Protein 3NTI (pdb70)

Radius of gyration: 16.67 Å; Cα contacts (8 Å, |Δi|>4): 347; chains: 2; bounding box: 32×38×41 Å

Nearest PDB structures (foldseek):
  3nti-assembly1_A  TM=1.006E+00  e=3.940E-33  Drosophila melanogaster
  3nth-assembly1_A  TM=9.978E-01  e=6.694E-29  Drosophila melanogaster
  4q5y-assembly1_A  TM=9.439E-01  e=8.329E-28  Drosophila melanogaster
  3ntk-assembly2_B  TM=9.324E-01  e=3.526E-28  Drosophila melanogaster
  4q5w-assembly1_A  TM=8.168E-01  e=1.395E-11  Drosophila melanogaster

Structure (mmCIF, N/CA/C/O backbone):
data_3NTI
#
_entry.id   3NTI
#
_cell.length_a   48.790
_cell.length_b   48.790
_cell.length_c   152.159
_cell.angle_alpha   90.00
_cell.angle_beta   90.00
_cell.angle_gamma   90.00
#
_symmetry.space_group_name_H-M   'P 43 21 2'
#
loop_
_entity.id
_entity.type
_entity.pdbx_description
1 polymer 'Maternal protein tudor'
2 polymer 'peptide from Aubergine'
3 water water
#
loop_
_atom_site.group_PDB
_atom_site.id
_atom_site.type_symbol
_atom_site.label_atom_id
_atom_site.label_alt_id
_atom_site.label_comp_id
_atom_site.label_asym_id
_atom_site.label_entity_id
_atom_site.label_seq_id
_atom_site.pdbx_PDB_ins_code
_atom_site.Cartn_x
_atom_site.Cartn_y
_atom_site.Cartn_z
_atom_site.occupancy
_atom_site.B_iso_or_equiv
_atom_site.auth_seq_id
_atom_site.auth_comp_id
_atom_site.auth_asym_id
_ato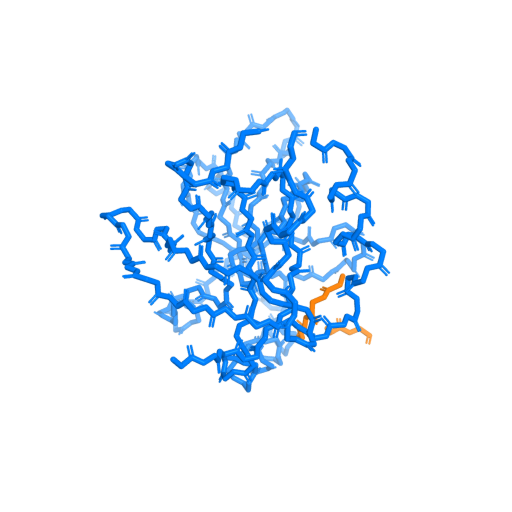m_site.auth_atom_id
_atom_site.pdbx_PDB_model_num
ATOM 1 N N . GLU A 1 4 ? 12.777 -25.822 2.673 1.00 89.99 2347 GLU A N 1
ATOM 2 C CA . GLU A 1 4 ? 13.637 -24.605 2.632 1.00 89.48 2347 GLU A CA 1
ATOM 3 C C . GLU A 1 4 ? 12.834 -23.303 2.562 1.00 88.18 2347 GLU A C 1
ATOM 4 O O . GLU A 1 4 ? 11.895 -23.175 1.765 1.00 88.45 2347 GLU A O 1
ATOM 10 N N . LEU A 1 5 ? 13.232 -22.334 3.385 1.00 85.68 2348 LEU A N 1
ATOM 11 C CA . LEU A 1 5 ? 12.572 -21.032 3.445 1.00 82.69 2348 LEU A CA 1
ATOM 12 C C . LEU A 1 5 ? 13.423 -19.913 2.853 1.00 80.68 2348 LEU A C 1
ATOM 13 O O . LEU A 1 5 ? 14.612 -19.781 3.165 1.00 79.77 2348 LEU A O 1
ATOM 18 N N . HIS A 1 6 ? 12.802 -19.108 1.997 1.00 78.52 2349 HIS A N 1
ATOM 19 C CA . HIS A 1 6 ? 13.490 -17.991 1.364 1.00 77.31 2349 HIS A CA 1
ATOM 20 C C . HIS A 1 6 ? 12.989 -16.658 1.917 1.00 74.13 2349 HIS A C 1
ATOM 21 O O . HIS A 1 6 ? 11.782 -16.426 1.985 1.00 74.08 2349 HIS A O 1
ATOM 28 N N . ASN A 1 7 ? 13.916 -15.783 2.297 1.00 69.78 2350 ASN A N 1
ATOM 29 C CA . ASN A 1 7 ? 13.549 -14.474 2.824 1.00 65.89 2350 ASN A CA 1
ATOM 30 C C . ASN A 1 7 ? 12.947 -13.594 1.743 1.00 63.33 2350 ASN A C 1
ATOM 31 O O . ASN A 1 7 ? 13.496 -13.477 0.648 1.00 62.39 2350 ASN A O 1
ATOM 36 N N . CYS A 1 8 ? 11.827 -12.961 2.050 1.00 60.59 2351 CYS A N 1
ATOM 37 C CA . CYS A 1 8 ? 11.206 -12.105 1.067 1.00 61.16 2351 CYS A CA 1
ATOM 38 C C . CYS A 1 8 ? 10.453 -10.930 1.675 1.00 60.29 2351 CYS A C 1
ATOM 39 O O . CYS A 1 8 ? 10.353 -10.789 2.890 1.00 60.75 2351 CYS A O 1
ATOM 42 N N . VAL A 1 9 ? 9.943 -10.077 0.801 1.00 58.52 2352 VAL A N 1
ATOM 43 C CA . VAL A 1 9 ? 9.200 -8.904 1.196 1.00 57.63 2352 VAL A CA 1
ATOM 44 C C . VAL A 1 9 ? 7.904 -8.965 0.404 1.00 56.85 2352 VAL A C 1
ATOM 45 O O . VAL A 1 9 ? 7.917 -8.883 -0.819 1.00 58.62 2352 VAL A O 1
ATOM 49 N N . VAL A 1 10 ? 6.783 -9.143 1.086 1.00 55.18 2353 VAL A N 1
ATOM 50 C CA . VAL A 1 10 ? 5.498 -9.188 0.389 1.00 53.59 2353 VAL A CA 1
ATOM 51 C C . VAL A 1 10 ? 5.247 -7.742 -0.034 1.00 53.60 2353 VAL A C 1
ATOM 52 O O . VAL A 1 10 ? 4.960 -6.901 0.815 1.00 55.20 2353 VAL A O 1
ATOM 56 N N . VAL A 1 11 ? 5.372 -7.422 -1.319 1.00 52.64 2354 VAL A N 1
ATOM 57 C CA . VAL A 1 11 ? 5.154 -6.032 -1.695 1.00 53.51 2354 VAL A CA 1
ATOM 58 C C . VAL A 1 11 ? 3.732 -5.752 -2.142 1.00 54.80 2354 VAL A C 1
ATOM 59 O O . VAL A 1 11 ? 3.239 -4.646 -1.969 1.00 57.93 2354 VAL A O 1
ATOM 63 N N . GLN A 1 12 ? 3.074 -6.740 -2.724 1.00 56.40 2355 GLN A N 1
ATOM 64 C CA . GLN A 1 12 ? 1.699 -6.562 -3.168 1.00 58.09 2355 GLN A CA 1
ATOM 65 C C . GLN A 1 12 ? 0.910 -7.744 -2.645 1.00 60.36 2355 GLN A C 1
ATOM 66 O O . GLN A 1 12 ? 1.455 -8.839 -2.486 1.00 60.81 2355 GLN A O 1
ATOM 72 N N . PHE A 1 13 ? -0.369 -7.539 -2.365 1.00 62.36 2356 PHE A N 1
ATOM 73 C CA . PHE A 1 13 ? -1.166 -8.634 -1.841 1.00 63.80 2356 PHE A CA 1
ATOM 74 C C . PHE A 1 13 ? -2.658 -8.416 -2.055 1.00 65.97 2356 PHE A C 1
ATOM 75 O O . PHE A 1 13 ? -3.291 -7.660 -1.318 1.00 67.51 2356 PHE A O 1
ATOM 83 N N . ASP A 1 14 ? -3.202 -9.085 -3.076 1.00 68.29 2357 ASP A N 1
ATOM 84 C CA . ASP A 1 14 ? -4.619 -8.998 -3.434 1.00 71.04 2357 ASP A CA 1
ATOM 85 C C . ASP A 1 14 ? -5.429 -10.150 -2.838 1.00 72.45 2357 ASP A C 1
ATOM 86 O O . ASP A 1 14 ? -6.658 -10.157 -2.909 1.00 74.57 2357 ASP A O 1
ATOM 91 N N . GLY A 1 15 ? -4.736 -11.128 -2.266 1.00 72.18 2358 GLY A N 1
ATOM 92 C CA . GLY A 1 15 ? -5.402 -12.265 -1.665 1.00 71.46 2358 GLY A CA 1
ATOM 93 C C . GLY A 1 15 ? -4.370 -13.346 -1.436 1.00 72.84 2358 GLY A C 1
ATOM 94 O O . GLY A 1 15 ? -3.178 -13.084 -1.611 1.00 72.92 2358 GLY A O 1
ATOM 95 N N . PRO A 1 16 ? -4.779 -14.559 -1.012 1.00 73.77 2359 PRO A N 1
ATOM 96 C CA . PRO A 1 16 ? -3.829 -15.658 -0.779 1.00 73.87 2359 PRO A CA 1
ATOM 97 C C . PRO A 1 16 ? -3.576 -16.359 -2.119 1.00 74.85 2359 PRO A C 1
ATOM 98 O O . PRO A 1 16 ? -2.665 -17.182 -2.251 1.00 75.01 2359 PRO A O 1
ATOM 102 N N . MET A 1 17 ? -4.414 -16.020 -3.101 1.00 74.66 2360 MET A N 1
ATOM 103 C CA . MET A 1 17 ? -4.337 -16.579 -4.445 1.00 74.10 2360 MET A CA 1
ATOM 104 C C . MET A 1 17 ? -3.521 -15.706 -5.395 1.00 72.24 2360 MET A C 1
ATOM 105 O O . MET A 1 17 ? -3.000 -16.191 -6.405 1.00 73.12 2360 MET A O 1
ATOM 110 N N . SER A 1 18 ? -3.408 -14.420 -5.078 1.00 68.30 2361 SER A N 1
ATOM 111 C CA . SER A 1 18 ? -2.654 -13.517 -5.928 1.00 63.11 2361 SER A CA 1
ATOM 112 C C . SER A 1 18 ? -1.843 -12.484 -5.162 1.00 60.44 2361 SER A C 1
ATOM 113 O O . SER A 1 18 ? -2.378 -11.492 -4.677 1.00 60.81 2361 SER A O 1
ATOM 116 N N . PHE A 1 19 ? -0.546 -12.723 -5.042 1.00 56.92 2362 PHE A N 1
ATOM 117 C CA . PHE A 1 19 ? 0.311 -11.766 -4.369 1.00 53.81 2362 PHE A CA 1
ATOM 118 C C . PHE A 1 19 ? 1.771 -11.881 -4.794 1.00 53.45 2362 PHE A C 1
ATOM 119 O O . PHE A 1 19 ? 2.309 -12.968 -4.976 1.00 53.45 2362 PHE A O 1
ATOM 127 N N . TYR A 1 20 ? 2.413 -10.735 -4.959 1.00 52.89 2363 TYR A N 1
ATOM 128 C CA . TYR A 1 20 ? 3.794 -10.708 -5.389 1.00 51.21 2363 TYR A CA 1
ATOM 129 C C . TYR A 1 20 ? 4.771 -10.501 -4.242 1.00 51.29 2363 TYR A C 1
ATOM 130 O O . TYR A 1 20 ? 4.443 -9.879 -3.236 1.00 52.38 2363 TYR A O 1
ATOM 139 N N . VAL A 1 21 ? 5.969 -11.047 -4.385 1.00 50.49 2364 VAL A N 1
ATOM 140 C CA . VAL A 1 21 ? 6.991 -10.869 -3.370 1.00 50.84 2364 VAL A CA 1
ATOM 141 C C . VAL A 1 21 ? 8.355 -10.676 -4.049 1.00 51.73 2364 VAL A C 1
ATOM 142 O O . VAL A 1 21 ? 8.500 -10.858 -5.261 1.00 49.94 2364 VAL A O 1
ATOM 146 N N . GLN A 1 22 ? 9.340 -10.272 -3.260 1.00 52.91 2365 GLN A N 1
ATOM 147 C CA . GLN A 1 22 ? 10.690 -10.056 -3.744 1.00 55.17 2365 GLN A CA 1
ATOM 148 C C . GLN A 1 22 ? 11.613 -10.906 -2.895 1.00 57.03 2365 GLN A C 1
ATOM 149 O O . GLN A 1 22 ? 11.640 -10.772 -1.670 1.00 57.05 2365 GLN A O 1
ATOM 155 N N . MET A 1 23 ? 12.367 -11.780 -3.548 1.00 58.44 2366 MET A N 1
ATOM 156 C CA . MET A 1 23 ? 13.294 -12.641 -2.843 1.00 60.62 2366 MET A CA 1
ATOM 157 C C . MET A 1 23 ? 14.522 -11.853 -2.412 1.00 62.48 2366 MET A C 1
ATOM 158 O O . MET A 1 23 ? 15.074 -11.062 -3.171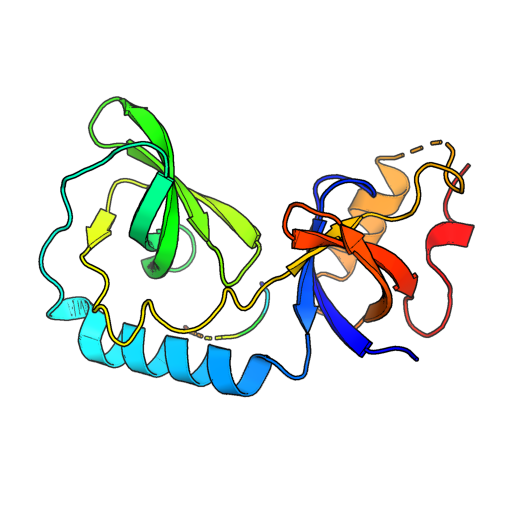 1.00 62.80 2366 MET A O 1
ATOM 163 N N . GLU A 1 24 ? 14.953 -12.074 -1.183 1.00 65.08 2367 GLU A N 1
ATOM 164 C CA . GLU A 1 24 ? 16.119 -11.382 -0.665 1.00 68.01 2367 GLU A CA 1
ATOM 165 C C . GLU A 1 24 ? 17.342 -11.574 -1.577 1.00 67.78 2367 GLU A C 1
ATOM 166 O O . GLU A 1 24 ? 18.290 -10.784 -1.528 1.00 69.64 2367 GLU A O 1
ATOM 172 N N . SER A 1 25 ? 17.324 -12.608 -2.414 1.00 66.11 2368 SER A N 1
ATOM 173 C CA . SER A 1 25 ? 18.456 -12.865 -3.298 1.00 66.71 2368 SER A CA 1
ATOM 174 C C . SER A 1 25 ? 18.444 -12.077 -4.621 1.00 66.58 2368 SER A C 1
ATOM 175 O O . SER A 1 25 ? 19.494 -11.892 -5.237 1.00 66.24 2368 SER A O 1
ATOM 178 N N . ASP A 1 26 ? 17.273 -11.618 -5.060 1.00 65.99 2369 ASP A N 1
ATOM 179 C CA . ASP A 1 26 ? 17.183 -10.840 -6.296 1.00 66.43 2369 ASP A CA 1
ATOM 180 C C . ASP A 1 26 ? 17.367 -9.361 -6.003 1.00 65.60 2369 ASP A C 1
ATOM 181 O O . ASP A 1 26 ? 17.370 -8.533 -6.913 1.00 63.37 2369 ASP A O 1
ATOM 186 N N . VAL A 1 27 ? 17.513 -9.042 -4.718 1.00 65.24 2370 VAL A N 1
ATOM 187 C CA . VAL A 1 27 ? 17.695 -7.669 -4.272 1.00 63.51 2370 VAL A CA 1
ATOM 188 C C . VAL A 1 27 ? 18.929 -7.011 -4.881 1.00 62.14 2370 VAL A C 1
ATOM 189 O O . VAL A 1 27 ? 18.855 -5.893 -5.372 1.00 61.48 2370 VAL A O 1
ATOM 193 N N . PRO A 1 28 ? 20.081 -7.695 -4.864 1.00 62.12 2371 PRO A N 1
ATOM 194 C CA . PRO A 1 28 ? 21.259 -7.055 -5.455 1.00 61.66 2371 PRO A CA 1
ATOM 195 C C . PRO A 1 28 ? 21.015 -6.603 -6.896 1.00 61.37 2371 PRO A C 1
ATOM 196 O O . PRO A 1 28 ? 21.221 -5.441 -7.210 1.00 62.18 2371 PRO A O 1
ATOM 200 N N . ALA A 1 29 ? 20.562 -7.525 -7.751 1.00 60.78 2372 ALA A N 1
ATOM 201 C CA . ALA A 1 29 ? 20.282 -7.259 -9.171 1.00 59.52 2372 ALA A CA 1
ATOM 202 C C . ALA A 1 29 ? 19.261 -6.145 -9.375 1.00 60.58 2372 ALA A C 1
ATOM 203 O O . ALA A 1 29 ? 19.409 -5.298 -10.263 1.00 59.81 2372 ALA A O 1
ATOM 205 N N . LEU A 1 30 ? 18.217 -6.168 -8.552 1.00 61.44 2373 LEU A N 1
ATOM 206 C CA . LEU A 1 30 ? 17.159 -5.174 -8.609 1.00 62.00 2373 LEU A CA 1
ATOM 207 C C . LEU A 1 30 ? 17.732 -3.808 -8.273 1.00 63.68 2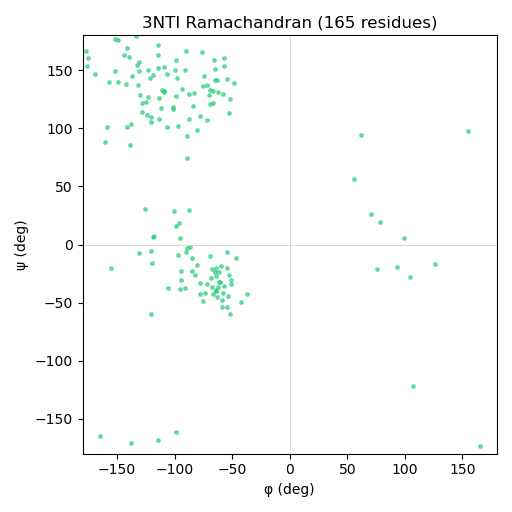373 LEU A C 1
ATOM 208 O O . LEU A 1 30 ? 17.353 -2.796 -8.874 1.00 63.36 2373 LEU A O 1
ATOM 213 N N . GLU A 1 31 ? 18.643 -3.792 -7.302 1.00 65.74 2374 GLU A N 1
ATOM 214 C CA . GLU A 1 31 ? 19.300 -2.564 -6.866 1.00 68.47 2374 GLU A CA 1
ATOM 215 C C . GLU A 1 31 ? 20.098 -1.993 -8.031 1.00 68.15 2374 GLU A C 1
ATOM 216 O O . GLU A 1 31 ? 20.175 -0.782 -8.202 1.00 67.99 2374 GLU A O 1
ATOM 222 N N . GLN A 1 32 ? 20.691 -2.869 -8.834 1.00 68.33 2375 GLN A N 1
ATOM 223 C CA . GLN A 1 32 ? 21.454 -2.409 -9.977 1.00 69.80 2375 GLN A CA 1
ATOM 224 C C . GLN A 1 32 ? 20.516 -1.905 -11.074 1.00 69.36 2375 GLN A C 1
ATOM 225 O O . GLN A 1 32 ? 20.786 -0.887 -11.717 1.00 69.03 2375 GLN A O 1
ATOM 231 N N . MET A 1 33 ? 19.425 -2.634 -11.296 1.00 68.12 2376 MET A N 1
ATOM 232 C CA . MET A 1 33 ? 18.443 -2.261 -12.302 1.00 65.31 2376 MET A CA 1
ATOM 233 C C . MET A 1 33 ? 18.029 -0.832 -12.010 1.00 64.06 2376 MET A C 1
ATOM 234 O O . MET A 1 33 ? 17.934 0.004 -12.904 1.00 61.32 2376 MET A O 1
ATOM 239 N N . THR A 1 34 ? 17.801 -0.559 -10.734 1.00 64.74 2377 THR A N 1
ATOM 240 C CA . THR A 1 34 ? 17.391 0.766 -10.302 1.00 66.05 2377 THR A CA 1
ATOM 241 C C . THR A 1 34 ? 18.459 1.826 -10.599 1.00 68.11 2377 THR A C 1
ATOM 242 O O . THR A 1 34 ? 18.129 2.902 -11.100 1.00 68.76 2377 THR A O 1
ATOM 246 N N . ASP A 1 35 ? 19.728 1.529 -10.307 1.00 69.79 2378 ASP A N 1
ATOM 247 C CA . ASP A 1 35 ? 20.808 2.480 -10.599 1.00 70.92 2378 ASP A CA 1
ATOM 248 C C . ASP A 1 35 ? 20.796 2.758 -12.096 1.00 70.47 2378 ASP A C 1
ATOM 249 O O . ASP A 1 35 ? 20.740 3.905 -12.522 1.00 71.66 2378 ASP A O 1
ATOM 254 N N . LYS A 1 36 ? 20.854 1.691 -12.886 1.00 69.21 2379 LYS A N 1
ATOM 255 C CA . LYS A 1 36 ? 20.870 1.800 -14.338 1.00 69.92 2379 LYS A CA 1
ATOM 256 C C . LYS A 1 36 ? 19.682 2.544 -14.927 1.00 70.88 2379 LYS A C 1
ATOM 257 O O . LYS A 1 36 ? 19.830 3.263 -15.912 1.00 70.72 2379 LYS A O 1
ATOM 263 N N . LEU A 1 37 ? 18.504 2.378 -14.332 1.00 72.13 2380 LEU A N 1
ATOM 264 C CA . LEU A 1 37 ? 17.313 3.055 -14.833 1.00 72.55 2380 LEU A CA 1
ATOM 265 C C . LEU A 1 37 ? 17.233 4.499 -14.359 1.00 75.00 2380 LEU A C 1
ATOM 266 O O . LEU A 1 37 ? 16.487 5.312 -14.916 1.00 75.51 2380 LEU A O 1
ATOM 271 N N . LEU A 1 38 ? 18.000 4.817 -13.325 1.00 77.53 2381 LEU A N 1
ATOM 272 C CA . LEU A 1 38 ? 18.000 6.168 -12.786 1.00 79.84 2381 LEU A CA 1
ATOM 273 C C . LEU A 1 38 ? 19.086 6.965 -13.488 1.00 81.00 2381 LEU A C 1
ATOM 274 O O . LEU A 1 38 ? 18.902 8.138 -13.802 1.00 80.67 2381 LEU A O 1
ATOM 279 N N . ASP A 1 39 ? 20.203 6.289 -13.751 1.00 8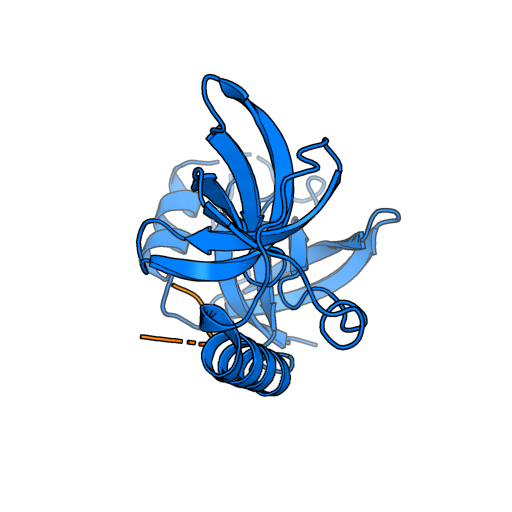3.13 2382 ASP A N 1
ATOM 280 C CA . ASP A 1 39 ? 21.366 6.859 -14.424 1.00 84.31 2382 ASP A CA 1
ATOM 281 C C . ASP A 1 39 ? 21.056 7.181 -15.894 1.00 84.29 2382 ASP A C 1
ATOM 282 O O . ASP A 1 39 ? 21.734 8.001 -16.508 1.00 85.51 2382 ASP A O 1
ATOM 287 N N . ALA A 1 40 ? 20.026 6.548 -16.451 1.00 84.23 2383 ALA A N 1
ATOM 288 C CA . ALA A 1 40 ? 19.648 6.769 -17.850 1.00 83.64 2383 ALA A CA 1
ATOM 289 C C . ALA A 1 40 ? 18.223 7.303 -18.045 1.00 84.12 2383 ALA A C 1
ATOM 290 O O . ALA A 1 40 ? 17.827 7.619 -19.166 1.00 84.14 2383 ALA A O 1
ATOM 292 N N . GLU A 1 41 ? 17.459 7.405 -16.960 1.00 84.33 2384 GLU A N 1
ATOM 293 C CA . GLU A 1 41 ? 16.072 7.864 -17.021 1.00 83.99 2384 GLU A CA 1
ATOM 294 C C . GLU A 1 41 ? 15.775 9.051 -17.940 1.00 82.92 2384 GLU A C 1
ATOM 295 O O . GLU A 1 41 ? 14.842 9.009 -18.746 1.00 81.70 2384 GLU A O 1
ATOM 301 N N . GLN A 1 42 ? 16.575 10.105 -17.804 1.00 82.28 2385 GLN A N 1
ATOM 302 C CA . GLN A 1 42 ? 16.417 11.345 -18.565 1.00 80.47 2385 GLN A CA 1
ATOM 303 C C . GLN A 1 42 ? 16.704 11.286 -20.062 1.00 78.72 2385 GLN A C 1
ATOM 304 O O . GLN A 1 42 ? 16.138 12.057 -20.837 1.00 78.39 2385 GLN A O 1
ATOM 310 N N . ASP A 1 43 ? 17.587 10.383 -20.471 1.00 77.30 2386 ASP A N 1
ATOM 311 C CA . ASP A 1 43 ? 17.950 10.267 -21.880 1.00 75.84 2386 ASP A CA 1
ATOM 312 C C . ASP A 1 43 ? 17.066 9.293 -22.656 1.00 73.47 2386 ASP A C 1
ATOM 313 O O . ASP A 1 43 ? 17.175 9.198 -23.874 1.00 72.92 2386 ASP A O 1
ATOM 318 N N . LEU A 1 44 ? 16.186 8.579 -21.963 1.00 70.99 2387 LEU A N 1
ATOM 319 C CA . LEU A 1 44 ? 15.318 7.615 -22.636 1.00 69.60 2387 LEU A CA 1
ATOM 320 C C . LEU A 1 44 ? 14.253 8.267 -23.525 1.00 69.62 2387 LEU A C 1
ATOM 321 O O . LEU A 1 44 ? 13.529 9.169 -23.094 1.00 69.28 2387 LEU A O 1
ATOM 326 N N . PRO A 1 45 ? 14.153 7.821 -24.792 1.00 69.23 2388 PRO A N 1
ATOM 327 C CA . PRO A 1 45 ? 13.172 8.363 -25.739 1.00 68.84 2388 PRO A CA 1
ATOM 32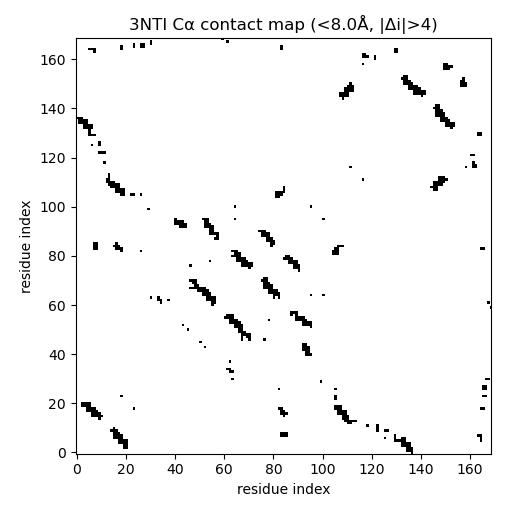8 C C . PRO A 1 45 ? 11.762 8.028 -25.286 1.00 68.79 2388 PRO A C 1
ATOM 329 O O . PRO A 1 45 ? 11.563 7.101 -24.514 1.00 70.65 2388 PRO A O 1
ATOM 333 N N . ALA A 1 46 ? 10.780 8.776 -25.762 1.00 69.15 2389 ALA A N 1
ATOM 334 C CA . ALA A 1 46 ? 9.405 8.503 -25.374 1.00 69.60 2389 ALA A CA 1
ATOM 335 C C . ALA A 1 46 ? 8.902 7.221 -26.046 1.00 70.71 2389 ALA A C 1
ATOM 336 O O . ALA A 1 46 ? 9.165 6.971 -27.222 1.00 71.67 2389 ALA A O 1
ATOM 338 N N . PHE A 1 47 ? 8.191 6.403 -25.278 1.00 71.52 2390 PHE A N 1
ATOM 339 C CA . PHE A 1 47 ? 7.617 5.159 -25.767 1.00 71.02 2390 PHE A CA 1
ATOM 340 C C . PHE A 1 47 ? 6.158 5.483 -25.998 1.00 72.70 2390 PHE A C 1
ATOM 341 O O . PHE A 1 47 ? 5.453 5.813 -25.053 1.00 72.80 2390 PHE A O 1
ATOM 349 N N . SER A 1 48 ? 5.695 5.407 -27.241 1.00 75.98 2391 SER A N 1
ATOM 350 C CA . SER A 1 48 ? 4.293 5.712 -27.511 1.00 78.96 2391 SER A CA 1
ATOM 351 C C . SER A 1 48 ? 3.455 4.579 -28.110 1.00 80.65 2391 SER A C 1
ATOM 352 O O . SER A 1 48 ? 2.298 4.795 -28.476 1.00 81.34 2391 SER A O 1
ATOM 355 N N . ASP A 1 49 ? 4.022 3.377 -28.211 1.00 82.17 2392 ASP A N 1
ATOM 356 C CA . ASP A 1 49 ? 3.267 2.235 -28.731 1.00 83.73 2392 ASP A CA 1
ATOM 357 C C . ASP A 1 49 ? 2.558 1.562 -27.556 1.00 83.53 2392 ASP A C 1
ATOM 358 O O . ASP A 1 49 ? 2.965 0.491 -27.099 1.00 83.33 2392 ASP A O 1
ATOM 363 N N . LEU A 1 50 ? 1.495 2.198 -27.075 1.00 83.65 2393 LEU A N 1
ATOM 364 C CA . LEU A 1 50 ? 0.739 1.684 -25.935 1.00 83.77 2393 LEU A CA 1
ATOM 365 C C . LEU A 1 50 ? -0.236 0.579 -26.323 1.00 82.94 2393 LEU A C 1
ATOM 366 O O . LEU A 1 50 ? -1.338 0.853 -26.789 1.00 84.11 2393 LEU A O 1
ATOM 371 N N . LYS A 1 51 ? 0.167 -0.668 -26.124 1.00 81.68 2394 LYS A N 1
ATOM 372 C CA . LYS A 1 51 ? -0.693 -1.800 -26.450 1.00 80.74 2394 LYS A CA 1
ATOM 373 C C . LYS A 1 51 ? -0.590 -2.816 -25.310 1.00 79.77 2394 LYS A C 1
ATOM 374 O O . LYS A 1 51 ? 0.473 -2.969 -24.695 1.00 79.17 2394 LYS A O 1
ATOM 380 N N . GLU A 1 52 ? -1.693 -3.496 -25.015 1.00 77.45 2395 GLU A N 1
ATOM 381 C CA . GLU A 1 52 ? -1.688 -4.483 -23.949 1.00 75.83 2395 GLU A CA 1
ATOM 382 C C . GLU A 1 52 ? -0.546 -5.481 -24.112 1.00 74.18 2395 GLU A C 1
ATOM 383 O O . GLU A 1 52 ? -0.414 -6.109 -25.163 1.00 74.86 2395 GLU A O 1
ATOM 389 N N . GLY A 1 53 ? 0.280 -5.609 -23.070 1.00 71.71 2396 GLY A N 1
ATOM 390 C CA . GLY A 1 53 ? 1.392 -6.547 -23.093 1.00 67.59 2396 GLY A CA 1
ATOM 391 C C . GLY A 1 53 ? 2.777 -5.957 -23.292 1.00 65.65 2396 GLY A C 1
ATOM 392 O O . GLY A 1 53 ? 3.774 -6.523 -22.829 1.00 63.99 2396 GLY A O 1
ATOM 393 N N . ALA A 1 54 ? 2.841 -4.817 -23.973 1.00 63.91 2397 ALA A N 1
ATOM 394 C CA . ALA A 1 54 ? 4.108 -4.152 -24.261 1.00 62.99 2397 ALA A CA 1
ATOM 395 C C . ALA A 1 54 ? 4.957 -3.869 -23.030 1.00 62.75 2397 ALA A C 1
ATOM 396 O O . ALA A 1 54 ? 4.435 -3.534 -21.970 1.00 64.30 2397 ALA A O 1
ATOM 398 N N . LEU A 1 55 ? 6.270 -4.010 -23.177 1.00 60.78 2398 LEU A N 1
ATOM 399 C CA . LEU A 1 55 ? 7.198 -3.732 -22.093 1.00 59.25 2398 LEU A CA 1
ATOM 400 C C . LEU A 1 55 ? 7.742 -2.332 -22.318 1.00 59.90 2398 LEU A C 1
ATOM 401 O O . LEU A 1 55 ? 7.964 -1.921 -23.446 1.00 61.49 2398 LEU A O 1
ATOM 406 N N . CYS A 1 56 ? 7.959 -1.596 -21.240 1.00 60.61 2399 CYS A N 1
ATOM 407 C CA . CYS A 1 56 ? 8.463 -0.237 -21.343 1.00 60.60 2399 CYS A CA 1
ATOM 408 C C . CYS A 1 56 ? 8.940 0.150 -19.960 1.00 59.60 2399 CYS A C 1
ATOM 409 O O . CYS A 1 56 ? 9.126 -0.712 -19.095 1.00 59.50 2399 CYS A O 1
ATOM 412 N N . VAL A 1 57 ? 9.146 1.445 -19.759 1.00 58.06 2400 VAL A N 1
ATOM 413 C CA . VAL A 1 57 ? 9.555 1.966 -18.463 1.00 56.32 2400 VAL A CA 1
ATOM 414 C C . VAL A 1 57 ? 8.494 3.013 -18.119 1.00 54.87 2400 VAL A C 1
ATOM 415 O O . VAL A 1 57 ? 8.397 4.033 -18.787 1.00 55.37 2400 VAL A O 1
ATOM 419 N N . ALA A 1 58 ? 7.674 2.743 -17.106 1.00 53.82 2401 ALA A N 1
ATOM 420 C CA . ALA A 1 58 ? 6.616 3.679 -16.712 1.00 52.56 2401 ALA A CA 1
ATOM 421 C C . ALA A 1 58 ? 6.905 4.368 -15.376 1.00 52.83 2401 ALA A C 1
ATOM 422 O O . ALA A 1 58 ? 7.598 3.828 -14.524 1.00 51.44 2401 ALA A O 1
ATOM 424 N N . GLN A 1 59 ? 6.355 5.565 -15.202 1.00 54.75 2402 GLN A N 1
ATOM 425 C CA . GLN A 1 59 ? 6.567 6.339 -13.990 1.00 56.18 2402 GLN A CA 1
ATOM 426 C C . GLN A 1 59 ? 5.565 5.999 -12.888 1.00 57.01 2402 GLN A C 1
ATOM 427 O O . GLN A 1 59 ? 4.351 5.970 -13.113 1.00 56.25 2402 GLN A O 1
ATOM 433 N N . PHE A 1 60 ? 6.105 5.734 -11.698 1.00 58.02 2403 PHE A N 1
ATOM 434 C CA . PHE A 1 60 ? 5.330 5.379 -10.522 1.00 59.45 2403 PHE A CA 1
ATOM 435 C C . PHE A 1 60 ? 4.931 6.657 -9.823 1.00 63.73 2403 PHE A C 1
ATOM 436 O O . PHE A 1 60 ? 5.770 7.310 -9.186 1.00 64.89 2403 PHE A O 1
ATOM 444 N N . PRO A 1 61 ? 3.635 7.016 -9.907 1.00 65.98 2404 PRO A N 1
ATOM 445 C CA . PRO A 1 61 ? 3.041 8.220 -9.309 1.00 67.20 2404 PRO A CA 1
ATOM 446 C C . PRO A 1 61 ? 3.578 8.634 -7.933 1.00 67.79 2404 PRO A C 1
ATOM 447 O O . PRO A 1 61 ? 3.817 9.817 -7.690 1.00 67.59 2404 PRO A O 1
ATOM 451 N N . GLU A 1 62 ? 3.775 7.666 -7.044 1.00 68.88 2405 GLU A N 1
ATOM 452 C CA . GLU A 1 62 ? 4.282 7.948 -5.705 1.00 70.80 2405 GLU A CA 1
ATOM 453 C C . GLU A 1 62 ? 5.726 8.431 -5.676 1.00 71.86 2405 GLU A C 1
ATOM 454 O O . GLU A 1 62 ? 6.096 9.269 -4.852 1.00 72.80 2405 GLU A O 1
ATOM 460 N N . ASP A 1 63 ? 6.541 7.877 -6.566 1.00 71.63 2406 ASP A N 1
ATOM 461 C CA . ASP A 1 63 ? 7.955 8.209 -6.642 1.00 70.26 2406 ASP A CA 1
ATOM 462 C C . ASP A 1 63 ? 8.264 9.275 -7.668 1.00 68.90 2406 ASP A C 1
ATOM 463 O O . ASP A 1 63 ? 9.118 10.124 -7.442 1.00 67.72 2406 ASP A O 1
ATOM 468 N N . GLU A 1 64 ? 7.566 9.208 -8.797 1.00 67.17 2407 GLU A N 1
ATOM 469 C CA . GLU A 1 64 ? 7.804 10.105 -9.918 1.00 65.75 2407 GLU A CA 1
ATOM 470 C C . GLU A 1 64 ? 9.049 9.481 -10.543 1.00 62.04 2407 GLU A C 1
ATOM 471 O O . GLU A 1 64 ? 9.782 10.130 -11.287 1.00 61.72 2407 GLU A O 1
ATOM 477 N N . VAL A 1 65 ? 9.279 8.212 -10.203 1.00 58.86 2408 VAL A N 1
ATOM 478 C CA . VAL A 1 65 ? 10.416 7.430 -10.698 1.00 55.74 2408 VAL A CA 1
ATOM 479 C C . VAL A 1 65 ? 9.965 6.388 -11.726 1.00 54.19 2408 VAL A C 1
ATOM 480 O O . VAL A 1 65 ? 8.877 5.834 -11.617 1.00 54.04 2408 VAL A O 1
ATOM 484 N N . PHE A 1 66 ? 10.821 6.115 -12.708 1.00 52.86 2409 PHE A N 1
ATOM 485 C CA . PHE A 1 66 ? 10.521 5.159 -13.772 1.00 49.51 2409 PHE A CA 1
ATOM 486 C C . PHE A 1 66 ? 11.029 3.759 -13.465 1.00 49.35 2409 PHE A C 1
ATOM 487 O O . PHE A 1 66 ? 12.166 3.589 -13.036 1.00 49.78 2409 PHE A O 1
ATOM 495 N N . TYR A 1 67 ? 10.175 2.763 -13.694 1.00 48.60 2410 TYR A N 1
ATOM 496 C CA . TYR A 1 67 ? 10.499 1.362 -13.439 1.00 47.34 2410 TYR A CA 1
ATOM 497 C C . TYR A 1 67 ? 10.119 0.481 -14.629 1.00 48.58 2410 TYR A C 1
ATOM 498 O O . TYR A 1 67 ? 9.213 0.833 -15.403 1.00 48.48 2410 TYR A O 1
ATOM 507 N N . ARG A 1 68 ? 10.794 -0.662 -14.779 1.00 47.09 2411 ARG A N 1
ATOM 508 C CA . ARG A 1 68 ? 10.438 -1.569 -15.864 1.00 48.06 2411 ARG A CA 1
ATOM 509 C C . ARG A 1 68 ? 8.959 -1.884 -15.626 1.00 48.07 2411 ARG A C 1
ATOM 510 O O . ARG A 1 68 ? 8.553 -2.249 -14.519 1.00 45.87 2411 ARG A O 1
ATOM 518 N N . ALA A 1 69 ? 8.149 -1.734 -16.659 1.00 49.10 2412 ALA A N 1
ATOM 519 C CA . ALA A 1 69 ? 6.735 -1.990 -16.508 1.00 51.29 2412 ALA A CA 1
ATOM 520 C C . ALA A 1 69 ? 6.162 -2.615 -17.745 1.00 53.70 2412 ALA A C 1
ATOM 521 O O . ALA A 1 69 ? 6.743 -2.548 -18.831 1.00 53.23 2412 ALA A O 1
ATOM 523 N N . GLN A 1 70 ? 4.988 -3.199 -17.563 1.00 55.65 2413 GLN A N 1
ATOM 524 C CA . GLN A 1 70 ? 4.276 -3.865 -18.628 1.00 56.18 2413 GLN A CA 1
ATOM 525 C C . GLN A 1 70 ? 2.858 -3.325 -18.661 1.00 55.13 2413 GLN A C 1
ATOM 526 O O . GLN A 1 70 ? 2.141 -3.409 -17.672 1.00 55.56 2413 GLN A O 1
ATOM 532 N N . ILE A 1 71 ? 2.457 -2.770 -19.796 1.00 55.06 2414 ILE A N 1
ATOM 533 C CA . ILE A 1 71 ? 1.118 -2.208 -19.952 1.00 54.79 2414 ILE A CA 1
ATOM 534 C C . ILE A 1 71 ? 0.008 -3.242 -19.805 1.00 57.00 2414 ILE A C 1
ATOM 535 O O . ILE A 1 71 ? 0.062 -4.310 -20.416 1.00 57.60 2414 ILE A O 1
ATOM 540 N N . ARG A 1 72 ? -0.996 -2.919 -18.992 1.00 58.47 2415 ARG A N 1
ATOM 541 C CA . ARG A 1 72 ? -2.117 -3.826 -18.768 1.00 60.19 2415 ARG A CA 1
ATOM 542 C C . ARG A 1 72 ? -3.407 -3.418 -19.465 1.00 62.23 2415 ARG A C 1
ATOM 543 O O . ARG A 1 72 ? -4.146 -4.268 -19.938 1.00 62.77 2415 ARG A O 1
ATOM 551 N N . LYS A 1 73 ? -3.696 -2.127 -19.523 1.00 65.08 2416 LYS A N 1
ATOM 552 C CA . LYS A 1 73 ? -4.902 -1.671 -20.197 1.00 69.18 2416 LYS A CA 1
ATOM 553 C C . LYS A 1 73 ? -4.668 -0.275 -20.719 1.00 71.36 2416 LYS A C 1
ATOM 554 O O . LYS A 1 73 ? -3.913 0.501 -20.137 1.00 71.45 2416 LYS A O 1
ATOM 560 N N . VAL A 1 74 ? -5.319 0.047 -21.825 1.00 74.12 2417 VAL A N 1
ATOM 561 C CA . VAL A 1 74 ? -5.200 1.379 -22.372 1.00 76.20 2417 VAL A CA 1
ATOM 562 C C . VAL A 1 74 ? -6.466 2.117 -21.969 1.00 78.23 2417 VAL A C 1
ATOM 563 O O . VAL A 1 74 ? -7.583 1.719 -22.308 1.00 77.91 2417 VAL A O 1
ATOM 567 N N . LEU A 1 75 ? -6.275 3.181 -21.202 1.00 80.21 2418 LEU A N 1
ATOM 568 C CA . LEU A 1 75 ? -7.376 3.989 -20.733 1.00 82.25 2418 LEU A CA 1
ATOM 569 C C . LEU A 1 75 ? -7.499 5.204 -21.639 1.00 85.32 2418 LEU A C 1
ATOM 570 O O . LEU A 1 75 ? -6.975 5.222 -22.753 1.00 85.19 2418 LEU A O 1
ATOM 575 N N . ASP A 1 76 ? -8.180 6.228 -21.149 1.00 89.43 2419 ASP A N 1
ATOM 576 C CA . ASP A 1 76 ? -8.385 7.433 -21.926 1.00 93.36 2419 ASP A CA 1
ATOM 577 C C . ASP A 1 76 ? -7.312 8.497 -21.715 1.00 95.40 2419 ASP A C 1
ATOM 578 O O . ASP A 1 76 ? -6.706 8.592 -20.642 1.00 96.44 2419 ASP A O 1
ATOM 583 N N . ASP A 1 77 ? -7.083 9.285 -22.764 1.00 96.18 2420 ASP A N 1
ATOM 584 C CA . ASP A 1 77 ? -6.119 10.380 -22.752 1.00 96.64 2420 ASP A CA 1
ATOM 585 C C . ASP A 1 77 ? -4.699 9.993 -22.360 1.00 96.06 2420 ASP A C 1
ATOM 586 O O . ASP A 1 77 ? -4.133 10.552 -21.419 1.00 96.68 2420 ASP A O 1
ATOM 591 N N . GLY A 1 78 ? -4.127 9.039 -23.092 1.00 94.80 2421 GLY A N 1
ATOM 592 C CA . GLY A 1 78 ? -2.766 8.607 -22.827 1.00 92.26 2421 GLY A CA 1
ATOM 593 C C . GLY A 1 78 ? -2.569 7.721 -21.613 1.00 90.66 2421 GLY A C 1
ATOM 594 O O . GLY A 1 78 ? -1.572 7.006 -21.535 1.00 91.47 2421 GLY A O 1
ATOM 595 N N . LYS A 1 79 ? -3.508 7.754 -20.670 1.00 88.22 2422 LYS A N 1
ATOM 596 C CA . LYS A 1 79 ? -3.401 6.952 -19.452 1.00 85.16 2422 LYS A CA 1
ATOM 597 C C . LYS A 1 79 ? -3.399 5.460 -19.748 1.00 81.40 2422 LYS A C 1
ATOM 598 O O . LYS A 1 79 ? -4.117 4.991 -20.619 1.00 81.05 2422 LYS A O 1
ATOM 604 N N . CYS A 1 80 ? -2.583 4.727 -19.002 1.00 78.62 2423 CYS A N 1
ATOM 605 C CA . CYS A 1 80 ? -2.460 3.280 -19.142 1.00 76.03 2423 CYS A CA 1
ATOM 606 C C . CYS A 1 80 ? -2.292 2.635 -17.786 1.00 72.86 2423 CYS A C 1
ATOM 607 O O . CYS A 1 80 ? -1.553 3.136 -16.943 1.00 72.71 2423 CYS A O 1
ATOM 610 N N . GLU A 1 81 ? -2.967 1.520 -17.572 1.00 69.68 2424 GLU A N 1
ATOM 611 C CA . GLU A 1 81 ? -2.788 0.811 -16.323 1.00 67.40 2424 GLU A CA 1
ATOM 612 C C . GLU A 1 81 ? -1.538 -0.038 -16.563 1.00 63.29 2424 GLU A C 1
ATOM 613 O O . GLU A 1 81 ? -1.507 -0.866 -17.476 1.00 62.42 2424 GLU A O 1
ATOM 619 N N . VAL A 1 82 ? -0.498 0.184 -15.768 1.00 57.65 2425 VAL A N 1
ATOM 620 C CA . VAL A 1 82 ? 0.724 -0.576 -15.934 1.00 52.22 2425 VAL A CA 1
ATOM 621 C C . VAL A 1 82 ? 1.005 -1.476 -14.739 1.00 51.26 2425 VAL A C 1
ATOM 622 O O . VAL A 1 82 ? 0.438 -1.311 -13.658 1.00 51.38 2425 VAL A O 1
ATOM 626 N N . HIS A 1 83 ? 1.880 -2.446 -14.949 1.00 48.76 2426 HIS A N 1
ATOM 627 C CA . HIS A 1 83 ? 2.243 -3.376 -13.908 1.00 46.02 2426 HIS A CA 1
ATOM 628 C C . HIS A 1 83 ? 3.740 -3.272 -13.759 1.00 47.09 2426 HIS A C 1
ATOM 629 O O . HIS A 1 83 ? 4.474 -3.392 -14.739 1.00 48.68 2426 HIS A O 1
ATOM 636 N N . PHE A 1 84 ? 4.201 -3.045 -12.537 1.00 47.22 2427 PHE A N 1
ATOM 637 C CA . PHE A 1 84 ? 5.626 -2.931 -12.290 1.00 47.10 2427 PHE A CA 1
ATOM 638 C C . PHE A 1 84 ? 6.202 -4.307 -11.995 1.00 48.26 2427 PHE A C 1
ATOM 639 O O . PHE A 1 84 ? 6.209 -4.777 -10.853 1.00 48.55 2427 PHE A O 1
ATOM 647 N N . ILE A 1 85 ? 6.701 -4.939 -13.054 1.00 48.27 2428 ILE A N 1
ATOM 648 C CA . ILE A 1 85 ? 7.220 -6.290 -12.975 1.00 48.56 2428 ILE A CA 1
ATOM 649 C C . ILE A 1 85 ? 8.233 -6.605 -11.889 1.00 49.27 2428 ILE A C 1
ATOM 650 O O . ILE A 1 85 ? 8.227 -7.720 -11.359 1.00 49.96 2428 ILE A O 1
ATOM 655 N N . ASP A 1 86 ? 9.097 -5.654 -11.540 1.00 50.31 2429 ASP A N 1
ATOM 656 C CA . ASP A 1 86 ? 10.098 -5.919 -10.496 1.00 50.45 2429 ASP A CA 1
ATOM 657 C C . ASP A 1 86 ? 9.556 -5.649 -9.111 1.00 50.31 2429 ASP A C 1
ATOM 658 O O . ASP A 1 86 ? 10.257 -5.848 -8.115 1.00 50.65 2429 ASP A O 1
ATOM 663 N N . PHE A 1 87 ? 8.310 -5.187 -9.037 1.00 49.28 2430 PHE A N 1
ATOM 664 C CA . PHE A 1 87 ? 7.706 -4.931 -7.740 1.00 47.93 2430 PHE A CA 1
ATOM 665 C C . PHE A 1 87 ? 6.453 -5.760 -7.519 1.00 49.23 2430 PHE A C 1
ATOM 666 O O . PHE A 1 87 ? 6.392 -6.559 -6.592 1.00 50.80 2430 PHE A O 1
ATOM 674 N N . GLY A 1 88 ? 5.456 -5.596 -8.374 1.00 50.86 2431 GLY A N 1
ATOM 675 C CA . GLY A 1 88 ? 4.252 -6.384 -8.209 1.00 51.44 2431 GLY A CA 1
ATOM 676 C C . GLY A 1 88 ? 3.003 -5.546 -8.133 1.00 52.60 2431 GLY A C 1
ATOM 677 O O . GLY A 1 88 ? 1.903 -6.064 -8.310 1.00 54.26 2431 GLY A O 1
ATOM 678 N N . ASN A 1 89 ? 3.154 -4.253 -7.878 1.00 52.42 2432 ASN A N 1
ATOM 679 C CA . ASN A 1 89 ? 1.982 -3.401 -7.792 1.00 53.01 2432 ASN A CA 1
ATOM 680 C C . ASN A 1 89 ? 1.660 -2.836 -9.160 1.00 51.87 2432 ASN A C 1
ATOM 681 O O . ASN A 1 89 ? 2.474 -2.926 -10.067 1.00 51.56 2432 ASN A O 1
ATOM 686 N N . ASN A 1 90 ? 0.460 -2.275 -9.283 1.00 53.24 2433 ASN A N 1
ATOM 687 C CA . ASN A 1 90 ? -0.053 -1.653 -10.511 1.00 54.36 2433 ASN A CA 1
ATOM 688 C C . ASN A 1 90 ? -0.243 -0.156 -10.310 1.00 54.49 2433 ASN A C 1
ATOM 689 O O . ASN A 1 90 ? -0.155 0.353 -9.195 1.00 54.70 2433 ASN A O 1
ATOM 694 N N . ALA A 1 91 ? -0.540 0.549 -11.392 1.00 54.40 2434 ALA A N 1
ATOM 695 C CA . ALA A 1 91 ? -0.709 1.988 -11.306 1.00 53.17 2434 ALA A CA 1
ATOM 696 C C . ALA A 1 91 ? -1.160 2.544 -12.638 1.00 51.62 2434 ALA A C 1
ATOM 697 O O . ALA A 1 91 ? -1.008 1.900 -13.669 1.00 51.23 2434 ALA A O 1
ATOM 699 N N . VAL A 1 92 ? -1.731 3.742 -12.602 1.00 51.22 2435 VAL A N 1
ATOM 700 C CA . VAL A 1 92 ? -2.190 4.411 -13.809 1.00 50.92 2435 VAL A CA 1
ATOM 701 C C . VAL A 1 92 ? -1.243 5.575 -13.964 1.00 50.95 2435 VAL A C 1
ATOM 702 O O . VAL A 1 92 ? -0.967 6.286 -13.000 1.00 51.95 2435 VAL A O 1
ATOM 706 N N . THR A 1 93 ? -0.732 5.761 -15.171 1.00 51.60 2436 THR A N 1
ATOM 707 C CA . THR A 1 93 ? 0.209 6.833 -15.429 1.00 51.74 2436 THR A CA 1
ATOM 708 C C . THR A 1 93 ? 0.070 7.240 -16.875 1.00 53.08 2436 THR A C 1
ATOM 709 O O . THR A 1 93 ? -0.725 6.657 -17.598 1.00 54.40 2436 THR A O 1
ATOM 713 N N . GLN A 1 94 ? 0.819 8.258 -17.280 1.00 54.68 2437 GLN A N 1
ATOM 714 C CA . GLN A 1 94 ? 0.786 8.750 -18.646 1.00 57.50 2437 GLN A CA 1
ATOM 715 C C . GLN A 1 94 ? 2.214 8.873 -19.130 1.00 59.86 2437 GLN A C 1
ATOM 716 O O . GLN A 1 94 ? 2.455 9.155 -20.304 1.00 62.12 2437 GLN A O 1
ATOM 722 N N . GLN A 1 95 ? 3.165 8.680 -18.219 1.00 60.22 2438 GLN A N 1
ATOM 723 C CA . GLN A 1 95 ? 4.570 8.810 -18.570 1.00 60.30 2438 GLN A CA 1
ATOM 724 C C . GLN A 1 95 ? 5.285 7.500 -18.892 1.00 60.53 2438 GLN A C 1
ATOM 725 O O . GLN A 1 95 ? 5.656 6.750 -17.985 1.00 61.13 2438 GLN A O 1
ATOM 731 N N . PHE A 1 96 ? 5.482 7.230 -20.183 1.00 59.56 2439 PHE A N 1
ATOM 732 C CA . PHE A 1 96 ? 6.186 6.020 -20.606 1.00 59.74 2439 PHE A CA 1
ATOM 733 C C . PHE A 1 96 ? 7.455 6.340 -21.397 1.00 58.97 2439 PHE A C 1
ATOM 734 O O . PHE A 1 96 ? 7.512 7.321 -22.127 1.00 60.19 2439 PHE A O 1
ATOM 742 N N . ARG A 1 97 ? 8.475 5.507 -21.246 1.00 58.48 2440 ARG A N 1
ATOM 743 C CA . ARG A 1 97 ? 9.718 5.694 -21.974 1.00 58.18 2440 ARG A CA 1
ATOM 744 C C . ARG A 1 97 ? 10.239 4.352 -22.447 1.00 59.22 2440 ARG A C 1
ATOM 745 O O . ARG A 1 97 ? 9.833 3.295 -21.945 1.00 59.62 2440 ARG A O 1
ATOM 753 N N . GLN A 1 98 ? 11.126 4.386 -23.430 1.00 60.05 2441 GLN A N 1
ATOM 754 C CA . GLN A 1 98 ? 11.655 3.153 -23.980 1.00 61.79 2441 GLN A CA 1
ATOM 755 C C . GLN A 1 98 ? 12.486 2.346 -23.010 1.00 62.07 2441 GLN A C 1
ATOM 756 O O . GLN A 1 98 ? 13.103 2.890 -22.093 1.00 62.89 2441 GLN A O 1
ATOM 762 N N . LEU A 1 99 ? 12.488 1.032 -23.217 1.00 61.60 2442 LEU A N 1
ATOM 763 C CA . LEU A 1 99 ? 13.247 0.129 -22.363 1.00 59.43 2442 LEU A CA 1
ATOM 764 C C . LEU A 1 99 ? 14.382 -0.512 -23.143 1.00 59.23 2442 LEU A C 1
ATOM 765 O O . LEU A 1 99 ? 14.157 -1.335 -24.031 1.00 58.21 2442 LEU A O 1
ATOM 770 N N . PRO A 1 100 ? 15.624 -0.098 -22.847 1.00 59.49 2443 PRO A N 1
ATOM 771 C CA . PRO A 1 100 ? 16.796 -0.654 -23.526 1.00 59.74 2443 PRO A CA 1
ATOM 772 C C . PRO A 1 100 ? 16.677 -2.182 -23.501 1.00 59.55 2443 PRO A C 1
ATOM 773 O O . PRO A 1 100 ? 16.271 -2.747 -22.489 1.00 58.62 2443 PRO A O 1
ATOM 777 N N . GLU A 1 101 ? 17.017 -2.840 -24.607 1.00 60.39 2444 GLU A N 1
ATOM 778 C CA . GLU A 1 101 ? 16.919 -4.299 -24.708 1.00 60.95 2444 GLU A CA 1
ATOM 779 C C . GLU A 1 101 ? 17.862 -5.018 -23.765 1.00 60.56 2444 GLU A C 1
ATOM 780 O O . GLU A 1 101 ? 17.636 -6.170 -23.417 1.00 60.60 2444 GLU A O 1
ATOM 786 N N . GLU A 1 102 ? 18.925 -4.337 -23.369 1.00 60.95 2445 GLU A N 1
ATOM 787 C CA . GLU A 1 102 ? 19.893 -4.899 -22.445 1.00 62.16 2445 GLU A CA 1
ATOM 788 C C . GLU A 1 102 ? 19.252 -4.959 -21.065 1.00 61.52 2445 GLU A C 1
ATOM 789 O O . GLU A 1 102 ? 19.516 -5.864 -20.275 1.00 63.12 2445 GLU A O 1
ATOM 795 N N . LEU A 1 103 ? 18.404 -3.980 -20.776 1.00 60.82 2446 LEU A N 1
ATOM 796 C CA . LEU A 1 103 ? 17.725 -3.912 -19.486 1.00 59.38 2446 LEU A CA 1
ATOM 797 C C . LEU A 1 103 ? 16.329 -4.527 -19.537 1.00 58.08 2446 LEU A C 1
ATOM 798 O O . LEU A 1 103 ? 15.500 -4.249 -18.684 1.00 58.81 2446 LEU A O 1
ATOM 803 N N . ALA A 1 104 ? 16.076 -5.347 -20.548 1.00 56.48 2447 ALA A N 1
ATOM 804 C CA . ALA A 1 104 ? 14.789 -6.006 -20.712 1.00 56.27 2447 ALA A CA 1
ATOM 805 C C . ALA A 1 104 ? 15.059 -7.493 -20.667 1.00 56.73 2447 ALA A C 1
ATOM 806 O O . ALA A 1 104 ? 14.158 -8.306 -20.492 1.00 56.46 2447 ALA A O 1
ATOM 808 N N . LYS A 1 105 ? 16.329 -7.830 -20.831 1.00 58.77 2448 LYS A N 1
ATOM 809 C CA . LYS A 1 105 ? 16.767 -9.210 -20.823 1.00 60.65 2448 LYS A CA 1
ATOM 810 C C . LYS A 1 105 ? 16.590 -9.839 -19.451 1.00 60.48 2448 LYS A C 1
ATOM 811 O O . LYS A 1 105 ? 16.132 -10.984 -19.352 1.00 62.02 2448 LYS A O 1
ATOM 817 N N . PRO A 1 106 ? 16.942 -9.107 -18.374 1.00 58.75 2449 PRO A N 1
ATOM 818 C CA . PRO A 1 106 ? 16.782 -9.684 -17.038 1.00 57.55 2449 PRO A CA 1
ATOM 819 C C . PRO A 1 106 ? 15.334 -10.117 -16.768 1.00 58.46 2449 PRO A C 1
ATOM 820 O O . PRO A 1 106 ? 14.387 -9.583 -17.363 1.00 58.37 2449 PRO A O 1
ATOM 824 N N . ALA A 1 107 ? 15.169 -11.103 -15.888 1.00 58.59 2450 ALA A N 1
ATOM 825 C CA . ALA A 1 107 ? 13.843 -11.608 -15.526 1.00 57.65 2450 ALA A CA 1
ATOM 826 C C . ALA A 1 107 ? 13.147 -10.638 -14.574 1.00 57.23 2450 ALA A C 1
ATOM 827 O O . ALA A 1 107 ? 13.795 -9.751 -14.020 1.00 58.57 2450 ALA A O 1
ATOM 829 N N . ARG A 1 108 ? 11.839 -10.795 -14.379 1.00 56.21 2451 ARG A N 1
ATOM 830 C CA . ARG A 1 108 ? 11.146 -9.918 -13.444 1.00 55.41 2451 ARG A CA 1
ATOM 831 C C . ARG A 1 108 ? 11.719 -10.219 -12.064 1.00 54.97 2451 ARG A C 1
ATOM 832 O O . ARG A 1 108 ? 12.016 -11.374 -11.750 1.00 53.25 2451 ARG A O 1
ATOM 840 N N . TYR A 1 109 ? 11.899 -9.181 -11.254 1.00 54.54 2452 TYR A N 1
ATOM 841 C CA . TYR A 1 109 ? 12.466 -9.3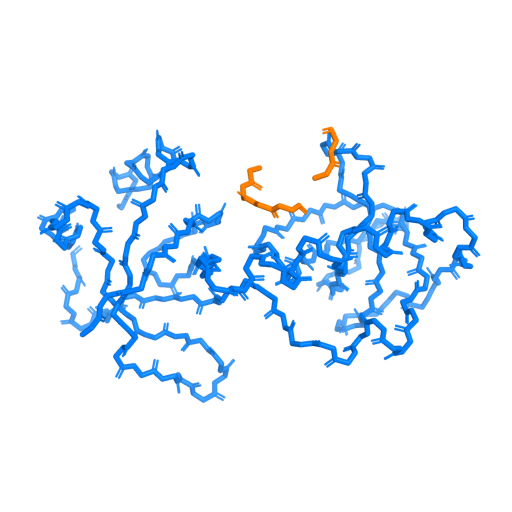61 -9.932 1.00 56.29 2452 TYR A CA 1
ATOM 842 C C . TYR A 1 109 ? 11.461 -9.497 -8.785 1.00 56.17 2452 TYR A C 1
ATOM 843 O O . TYR A 1 109 ? 11.845 -9.534 -7.610 1.00 56.11 2452 TYR A O 1
ATOM 852 N N . SER A 1 110 ? 10.178 -9.554 -9.123 1.00 55.18 2453 SER A N 1
ATOM 853 C CA . SER A 1 110 ? 9.144 -9.771 -8.114 1.00 54.56 2453 SER A CA 1
ATOM 854 C C . SER A 1 110 ? 8.476 -11.041 -8.623 1.00 54.65 2453 SER A C 1
ATOM 855 O O . SER A 1 110 ? 8.348 -11.236 -9.840 1.00 53.97 2453 SER A O 1
ATOM 858 N N . ARG A 1 111 ? 8.064 -11.910 -7.707 1.00 53.58 2454 ARG A N 1
ATOM 859 C CA . ARG A 1 111 ? 7.429 -13.151 -8.113 1.00 51.60 2454 ARG A CA 1
ATOM 860 C C . ARG A 1 111 ? 5.969 -13.259 -7.721 1.00 50.04 2454 ARG A C 1
ATOM 861 O O . ARG A 1 111 ? 5.612 -13.078 -6.561 1.00 49.89 2454 ARG A O 1
ATOM 869 N N . HIS A 1 112 ? 5.126 -13.541 -8.708 1.00 50.20 2455 HIS A N 1
ATOM 870 C CA . HIS A 1 112 ? 3.696 -13.742 -8.485 1.00 50.77 2455 HIS A CA 1
ATOM 871 C C . HIS A 1 112 ? 3.526 -15.029 -7.664 1.00 50.81 2455 HIS A C 1
ATOM 872 O O . HIS A 1 112 ? 4.117 -16.056 -7.991 1.00 49.12 2455 HIS A O 1
ATOM 879 N N . CYS A 1 113 ? 2.725 -14.981 -6.602 1.00 52.84 2456 CYS A N 1
ATOM 880 C CA . CYS A 1 113 ? 2.525 -16.158 -5.746 1.00 54.51 2456 CYS A CA 1
ATOM 881 C C . CYS A 1 113 ? 1.081 -16.465 -5.380 1.00 55.80 2456 CYS A C 1
ATOM 882 O O . CYS A 1 113 ? 0.149 -15.747 -5.752 1.00 54.09 2456 CYS A O 1
ATOM 885 N N . GLU A 1 114 ? 0.936 -17.542 -4.611 1.00 59.47 2457 GLU A N 1
ATOM 886 C CA . GLU A 1 114 ? -0.344 -18.030 -4.101 1.00 62.57 2457 GLU A CA 1
ATOM 887 C C . GLU A 1 114 ? -0.139 -19.232 -3.178 1.00 64.53 2457 GLU A C 1
ATOM 888 O O . GLU A 1 114 ? 0.849 -19.967 -3.289 1.00 62.60 2457 GLU A O 1
ATOM 894 N N . LEU A 1 115 ? -1.081 -19.418 -2.259 1.00 68.00 2458 LEU A N 1
ATOM 895 C CA . LEU A 1 115 ? -1.037 -20.542 -1.331 1.00 71.49 2458 LEU A CA 1
ATOM 896 C C . LEU A 1 115 ? -1.979 -21.566 -1.948 1.00 74.11 2458 LEU A C 1
ATOM 897 O O . LEU A 1 115 ? -2.834 -21.201 -2.764 1.00 74.85 2458 LEU A O 1
ATOM 902 N N . ASP A 1 116 ? -1.827 -22.838 -1.585 1.00 76.19 2459 ASP A N 1
ATOM 903 C CA . ASP A 1 116 ? -2.697 -23.873 -2.140 1.00 77.59 2459 ASP A CA 1
ATOM 904 C C . ASP A 1 116 ? -4.110 -23.634 -1.632 1.00 78.41 2459 ASP A C 1
ATOM 905 O O . ASP A 1 116 ? -4.339 -23.600 -0.425 1.00 78.02 2459 ASP A O 1
ATOM 910 N N . ALA A 1 117 ? -5.049 -23.444 -2.557 1.00 80.63 2460 ALA A N 1
ATOM 911 C CA . ALA A 1 117 ? -6.446 -23.204 -2.194 1.00 83.35 2460 ALA A CA 1
ATOM 912 C C . ALA A 1 117 ? -6.969 -24.457 -1.501 1.00 85.17 2460 ALA A C 1
ATOM 913 O O . ALA A 1 117 ? -7.885 -24.406 -0.670 1.00 85.47 2460 ALA A O 1
ATOM 915 N N . SER A 1 118 ? -6.353 -25.579 -1.859 1.00 86.86 2461 SER A N 1
ATOM 916 C CA . SER A 1 118 ? -6.684 -26.893 -1.324 1.00 87.94 2461 SER A CA 1
ATOM 917 C C . SER A 1 118 ? -6.493 -26.948 0.198 1.00 88.39 2461 SER A C 1
ATOM 918 O O . SER A 1 118 ? -7.037 -27.826 0.876 1.00 87.73 2461 SER A O 1
ATOM 921 N N . THR A 1 119 ? -5.732 -25.987 0.723 1.00 89.18 2462 THR A N 1
ATOM 922 C CA . THR A 1 119 ? -5.422 -25.918 2.148 1.00 89.08 2462 THR A CA 1
ATOM 923 C C . THR A 1 119 ? -5.942 -24.661 2.837 1.00 89.33 2462 THR A C 1
ATOM 924 O O . THR A 1 119 ? -5.631 -24.426 4.002 1.00 88.40 2462 THR A O 1
ATOM 928 N N . ILE A 1 120 ? -6.724 -23.854 2.126 1.00 90.17 2463 ILE A N 1
ATOM 929 C CA . ILE A 1 120 ? -7.259 -22.629 2.713 1.00 91.78 2463 ILE A CA 1
ATOM 930 C C . ILE A 1 120 ? -8.763 -22.460 2.482 1.00 92.81 2463 ILE A C 1
ATOM 931 O O . ILE A 1 120 ? -9.265 -22.705 1.377 1.00 93.70 2463 ILE A O 1
ATOM 936 N N . SER A 1 121 ? -9.470 -22.029 3.528 1.00 92.61 2464 SER A N 1
ATOM 937 C CA . SER A 1 121 ? -10.913 -21.803 3.459 1.00 91.70 2464 SER A CA 1
ATOM 938 C C . SER A 1 121 ? -11.367 -20.885 4.590 1.00 91.33 2464 SER A C 1
ATOM 939 O O . SER A 1 121 ? -11.526 -19.679 4.402 1.00 91.08 2464 SER A O 1
ATOM 941 N N . ALA A 1 125 ? -11.550 -12.713 4.226 1.00 87.18 2468 ALA A N 1
ATOM 942 C CA . ALA A 1 125 ? -10.092 -12.715 4.122 1.00 87.78 2468 ALA A CA 1
ATOM 943 C C . ALA A 1 125 ? -9.474 -11.403 4.620 1.00 88.15 2468 ALA A C 1
ATOM 944 O O . ALA A 1 125 ? -8.292 -11.355 4.961 1.00 88.48 2468 ALA A O 1
ATOM 946 N N . ALA A 1 126 ? -10.283 -10.348 4.666 1.00 87.93 2469 ALA A N 1
ATOM 947 C CA . ALA A 1 126 ? -9.836 -9.028 5.106 1.00 86.61 2469 ALA A CA 1
ATOM 948 C C . ALA A 1 126 ? -9.018 -9.044 6.393 1.00 85.82 2469 ALA A C 1
ATOM 949 O O . ALA A 1 126 ? -8.417 -8.030 6.755 1.00 85.81 2469 ALA A O 1
ATOM 951 N N . LEU A 1 127 ? -8.996 -10.180 7.084 1.00 84.68 2470 LEU A N 1
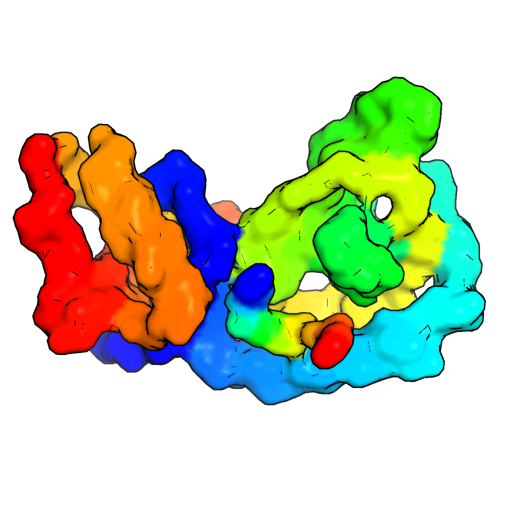ATOM 952 C CA . LEU A 1 127 ? -8.246 -10.285 8.333 1.00 84.04 2470 LEU A CA 1
ATOM 953 C C . LEU A 1 127 ? -6.746 -10.456 8.079 1.00 83.37 2470 LEU A C 1
ATOM 954 O O . LEU A 1 127 ? -5.921 -9.831 8.753 1.00 83.19 2470 LEU A O 1
ATOM 956 N N . LEU A 1 128 ? -6.403 -11.293 7.098 1.00 82.19 2471 LEU A N 1
ATOM 957 C CA . LEU A 1 128 ? -5.007 -11.552 6.738 1.00 79.74 2471 LEU A CA 1
ATOM 958 C C . LEU A 1 128 ? -4.457 -10.398 5.897 1.00 78.15 2471 LEU A C 1
ATOM 959 O O . LEU A 1 128 ? -3.275 -10.076 5.972 1.00 77.51 2471 LEU A O 1
ATOM 964 N N . GLN A 1 129 ? -5.322 -9.793 5.088 1.00 76.76 2472 GLN A N 1
ATOM 965 C CA . GLN A 1 129 ? -4.942 -8.665 4.249 1.00 76.88 2472 GLN A CA 1
ATOM 966 C C . GLN A 1 129 ? -4.253 -7.594 5.112 1.00 77.34 2472 GLN A C 1
ATOM 967 O O . GLN A 1 129 ? -3.087 -7.235 4.878 1.00 77.35 2472 GLN A O 1
ATOM 973 N N . SER A 1 130 ? -4.972 -7.093 6.115 1.00 76.15 2473 SER A N 1
ATOM 974 C CA . SER A 1 130 ? -4.435 -6.074 7.013 1.00 74.88 2473 SER A CA 1
ATOM 975 C C . SER A 1 130 ? -3.217 -6.591 7.776 1.00 73.49 2473 SER A C 1
ATOM 976 O O . SER A 1 130 ? -2.306 -5.826 8.097 1.00 73.92 2473 SER A O 1
ATOM 979 N N . PHE A 1 131 ? -3.203 -7.887 8.070 1.00 70.87 2474 PHE A N 1
ATOM 980 C CA . PHE A 1 131 ? -2.081 -8.478 8.777 1.00 68.75 2474 PHE A CA 1
ATOM 981 C C . PHE A 1 131 ? -0.793 -8.383 7.945 1.00 69.63 2474 PHE A C 1
ATOM 982 O O . PHE A 1 131 ? 0.290 -8.103 8.477 1.00 69.46 2474 PHE A O 1
ATOM 990 N N . ILE A 1 132 ? -0.915 -8.612 6.637 1.00 70.42 2475 ILE A N 1
ATOM 991 C CA . ILE A 1 132 ? 0.233 -8.544 5.732 1.00 71.06 2475 ILE A CA 1
ATOM 992 C C . ILE A 1 132 ? 0.618 -7.084 5.479 1.00 70.19 2475 ILE A C 1
ATOM 993 O O . ILE A 1 132 ? 1.790 -6.722 5.584 1.00 69.81 2475 ILE A O 1
ATOM 998 N N . ASP A 1 133 ? -0.366 -6.250 5.144 1.00 70.30 2476 ASP A N 1
ATOM 999 C CA . ASP A 1 133 ? -0.088 -4.840 4.871 1.00 71.55 2476 ASP A CA 1
ATOM 1000 C C . ASP A 1 133 ? 0.522 -4.136 6.082 1.00 70.10 2476 ASP A C 1
ATOM 1001 O O . ASP A 1 133 ? 1.345 -3.231 5.941 1.00 69.40 2476 ASP A O 1
ATOM 1006 N N . THR A 1 134 ? 0.141 -4.566 7.275 1.00 67.97 2477 THR A N 1
ATOM 1007 C CA . THR A 1 134 ? 0.688 -3.955 8.468 1.00 67.64 2477 THR A CA 1
ATOM 1008 C C . THR A 1 134 ? 2.166 -4.301 8.614 1.00 66.89 2477 THR A C 1
ATOM 1009 O O . THR A 1 134 ? 2.864 -3.731 9.450 1.00 68.14 2477 THR A O 1
ATOM 1013 N N . ARG A 1 135 ? 2.652 -5.224 7.793 1.00 65.78 2478 ARG A N 1
ATOM 1014 C CA . ARG A 1 135 ? 4.055 -5.616 7.859 1.00 64.35 2478 ARG A CA 1
ATOM 1015 C C . ARG A 1 135 ? 4.770 -5.495 6.514 1.00 63.86 2478 ARG A C 1
ATOM 1016 O O . ARG A 1 135 ? 5.717 -6.229 6.233 1.00 63.85 2478 ARG A O 1
ATOM 1024 N N . PHE A 1 136 ? 4.318 -4.542 5.704 1.00 64.21 2479 PHE A N 1
ATOM 1025 C CA . PHE A 1 136 ? 4.884 -4.278 4.385 1.00 66.06 2479 PHE A CA 1
ATOM 1026 C C . PHE A 1 136 ? 6.404 -4.110 4.430 1.00 66.55 2479 PHE A C 1
ATOM 1027 O O . PHE A 1 136 ? 7.120 -4.431 3.472 1.00 66.30 2479 PHE A O 1
ATOM 1035 N N . SER A 1 137 ? 6.882 -3.611 5.562 1.00 67.30 2480 SER A N 1
ATOM 1036 C CA . SER A 1 137 ? 8.297 -3.354 5.773 1.00 68.27 2480 SER A CA 1
ATOM 1037 C C . SER A 1 137 ? 8.972 -4.445 6.591 1.00 69.60 2480 SER A C 1
ATOM 1038 O O . SER A 1 137 ? 9.947 -4.177 7.296 1.00 70.67 2480 SER A O 1
ATOM 1041 N N . GLU A 1 138 ? 8.473 -5.673 6.505 1.00 70.08 2481 GLU A N 1
ATOM 1042 C CA . GLU A 1 138 ? 9.079 -6.741 7.280 1.00 71.48 2481 GLU A CA 1
ATOM 1043 C C . GLU A 1 138 ? 9.370 -7.974 6.461 1.00 70.66 2481 GLU A C 1
ATOM 1044 O O . GLU A 1 138 ? 8.758 -8.192 5.415 1.00 70.52 2481 GLU A O 1
ATOM 1050 N N . THR A 1 139 ? 10.311 -8.780 6.942 1.00 69.54 2482 THR A N 1
ATOM 1051 C CA . THR A 1 139 ? 10.709 -9.995 6.245 1.00 69.51 2482 THR A CA 1
ATOM 1052 C C . THR A 1 139 ? 9.835 -11.215 6.497 1.00 69.89 2482 THR A C 1
ATOM 1053 O O . THR A 1 139 ? 9.544 -11.561 7.646 1.00 71.12 2482 THR A O 1
ATOM 1057 N N . PHE A 1 140 ? 9.431 -11.867 5.409 1.00 69.03 2483 PHE A N 1
ATOM 1058 C CA . PHE A 1 140 ? 8.639 -13.085 5.491 1.00 68.42 2483 PHE A CA 1
ATOM 1059 C C . PHE A 1 140 ? 9.487 -14.217 4.928 1.00 68.11 2483 PHE A C 1
ATOM 1060 O O . PHE A 1 140 ? 10.686 -14.067 4.700 1.00 67.90 2483 PHE A O 1
ATOM 1068 N N . GLN A 1 141 ? 8.846 -15.351 4.699 1.00 68.51 2484 GLN A N 1
ATOM 1069 C CA . GLN A 1 141 ? 9.532 -16.502 4.160 1.00 69.08 2484 GLN A CA 1
ATOM 1070 C C . GLN A 1 141 ? 8.590 -17.323 3.321 1.00 68.92 2484 GLN A C 1
ATOM 1071 O O . GLN A 1 141 ? 7.422 -17.492 3.662 1.00 70.78 2484 GLN A O 1
ATOM 1077 N N . VAL A 1 142 ? 9.101 -17.820 2.207 1.00 67.89 2485 VAL A N 1
ATOM 1078 C CA . VAL A 1 142 ? 8.304 -18.635 1.320 1.00 66.84 2485 VAL A CA 1
ATOM 1079 C C . VAL A 1 142 ? 8.965 -19.969 1.115 1.00 68.24 2485 VAL A C 1
ATOM 1080 O O . VAL A 1 142 ? 10.191 -20.107 1.178 1.00 67.34 2485 VAL A O 1
ATOM 1084 N N . GLU A 1 143 ? 8.121 -20.956 0.883 1.00 69.91 2486 G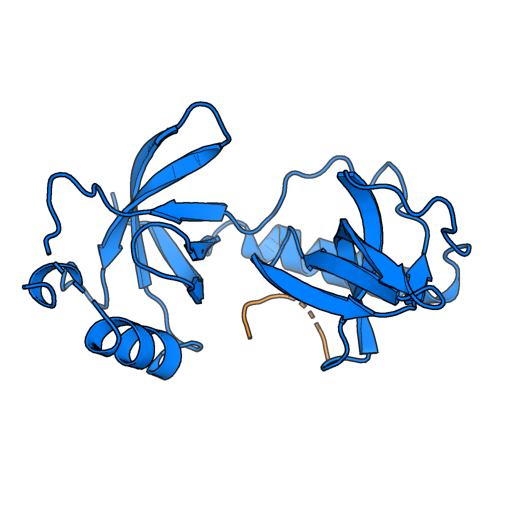LU A N 1
ATOM 1085 C CA . GLU A 1 143 ? 8.568 -22.295 0.607 1.00 72.07 2486 GLU A CA 1
ATOM 1086 C C . GLU A 1 143 ? 7.949 -22.446 -0.761 1.00 71.73 2486 GLU A C 1
ATOM 1087 O O . GLU A 1 143 ? 6.723 -22.473 -0.867 1.00 71.34 2486 GLU A O 1
ATOM 1093 N N . ILE A 1 144 ? 8.766 -22.476 -1.813 1.00 71.86 2487 ILE A N 1
ATOM 1094 C CA . ILE A 1 144 ? 8.201 -22.633 -3.152 1.00 72.08 2487 ILE A CA 1
ATOM 1095 C C . ILE A 1 144 ? 7.868 -24.104 -3.299 1.00 72.07 2487 ILE A C 1
ATOM 1096 O O . ILE A 1 144 ? 8.766 -24.947 -3.361 1.00 72.94 2487 ILE A O 1
ATOM 1101 N N . LEU A 1 145 ? 6.576 -24.413 -3.329 1.00 70.52 2488 LEU A N 1
ATOM 1102 C CA . LEU A 1 145 ? 6.142 -25.794 -3.456 1.00 69.78 2488 LEU A CA 1
ATOM 1103 C C . LEU A 1 145 ? 6.159 -26.240 -4.903 1.00 70.87 2488 LEU A C 1
ATOM 1104 O O . LEU A 1 145 ? 6.305 -27.428 -5.185 1.00 72.54 2488 LEU A O 1
ATOM 1109 N N . ALA A 1 146 ? 6.011 -25.282 -5.815 1.00 70.53 2489 ALA A N 1
ATOM 1110 C CA . ALA A 1 146 ? 6.004 -25.562 -7.242 1.00 70.43 2489 ALA A CA 1
ATOM 1111 C C . ALA A 1 146 ? 5.903 -24.264 -8.027 1.00 70.57 2489 ALA A C 1
ATOM 1112 O O . ALA A 1 146 ? 5.606 -23.215 -7.466 1.00 71.63 2489 ALA A O 1
ATOM 1114 N N . THR A 1 147 ? 6.156 -24.340 -9.327 1.00 69.40 2490 THR A N 1
ATOM 1115 C CA . THR A 1 147 ? 6.056 -23.180 -10.197 1.00 68.57 2490 THR A CA 1
ATOM 1116 C C . THR A 1 147 ? 5.012 -23.519 -11.244 1.00 68.50 2490 THR A C 1
ATOM 1117 O O . THR A 1 147 ? 5.264 -24.315 -12.148 1.00 68.61 2490 THR A O 1
ATOM 1121 N N . LYS A 1 148 ? 3.831 -22.934 -11.114 1.00 67.92 2491 LYS A N 1
ATOM 1122 C CA . LYS A 1 148 ? 2.770 -23.216 -12.061 1.00 68.50 2491 LYS A CA 1
ATOM 1123 C C . LYS A 1 148 ? 3.180 -22.911 -13.492 1.00 67.97 2491 LYS A C 1
ATOM 1124 O O . LYS A 1 148 ? 4.123 -22.157 -13.736 1.00 67.91 2491 LYS A O 1
ATOM 1130 N N . GLY A 1 149 ? 2.456 -23.502 -14.435 1.00 67.63 2492 GLY A N 1
ATOM 1131 C CA . GLY A 1 149 ? 2.754 -23.306 -15.843 1.00 68.38 2492 GLY A CA 1
ATOM 1132 C C . GLY A 1 149 ? 2.861 -21.874 -16.336 1.00 68.77 2492 GLY A C 1
ATOM 1133 O O . GLY A 1 149 ? 3.545 -21.604 -17.325 1.00 68.56 2492 GLY A O 1
ATOM 1134 N N . THR A 1 150 ? 2.185 -20.953 -15.662 1.00 70.14 2493 THR A N 1
ATOM 1135 C CA . THR A 1 150 ? 2.215 -19.549 -16.061 1.00 71.22 2493 THR A CA 1
ATOM 1136 C C . THR A 1 150 ? 3.199 -18.694 -15.248 1.00 71.01 2493 THR A C 1
ATOM 1137 O O . THR A 1 150 ? 3.141 -17.463 -15.265 1.00 70.40 2493 THR A O 1
ATOM 1141 N N . GLY A 1 151 ? 4.108 -19.358 -14.544 1.00 71.34 2494 GLY A N 1
ATOM 1142 C CA . GLY A 1 151 ? 5.103 -18.639 -13.772 1.00 71.05 2494 GLY A CA 1
ATOM 1143 C C . GLY A 1 151 ? 4.724 -18.386 -12.331 1.00 70.69 2494 GLY A C 1
ATOM 1144 O O . GLY A 1 151 ? 5.596 -18.115 -11.500 1.00 70.95 2494 GLY A O 1
ATOM 1145 N N . THR A 1 152 ? 3.434 -18.474 -12.026 1.00 69.21 2495 THR A N 1
ATOM 1146 C CA . THR A 1 152 ? 2.974 -18.241 -10.663 1.00 68.52 2495 THR A CA 1
ATOM 1147 C C . THR A 1 152 ? 3.383 -19.312 -9.661 1.00 67.56 2495 THR A C 1
ATOM 1148 O O . THR A 1 152 ? 3.047 -20.484 -9.810 1.00 68.48 2495 THR A O 1
ATOM 1152 N N . HIS A 1 153 ? 4.108 -18.892 -8.634 1.00 66.09 2496 HIS A N 1
ATOM 1153 C CA . HIS A 1 153 ? 4.549 -19.804 -7.604 1.00 65.94 2496 HIS A CA 1
ATOM 1154 C C . HIS A 1 153 ? 3.421 -20.202 -6.663 1.00 66.49 2496 HIS A C 1
ATOM 1155 O O . HIS A 1 153 ? 2.532 -19.402 -6.355 1.00 66.79 2496 HIS A O 1
ATOM 1162 N N . VAL A 1 154 ? 3.479 -21.448 -6.209 1.00 65.58 2497 VAL A N 1
ATOM 1163 C CA . VAL A 1 154 ? 2.532 -21.983 -5.254 1.00 64.98 2497 VAL A CA 1
ATOM 1164 C C . VAL A 1 154 ? 3.401 -22.173 -4.028 1.00 65.87 2497 VAL A C 1
ATOM 1165 O O . VAL A 1 154 ? 4.368 -22.938 -4.052 1.00 64.01 2497 VAL A O 1
ATOM 1169 N N . VAL A 1 155 ? 3.072 -21.452 -2.962 1.00 68.42 2498 VAL A N 1
ATOM 1170 C CA . VAL A 1 155 ? 3.873 -21.521 -1.752 1.00 69.82 2498 VAL A CA 1
ATOM 1171 C C . VAL A 1 155 ? 3.081 -21.566 -0.464 1.00 71.16 2498 VAL A C 1
ATOM 1172 O O . VAL A 1 155 ? 1.858 -21.717 -0.448 1.00 69.85 2498 VAL A O 1
ATOM 1176 N N . ARG A 1 156 ? 3.835 -21.429 0.620 1.00 73.96 2499 ARG A N 1
ATOM 1177 C CA . ARG A 1 156 ? 3.326 -21.387 1.982 1.00 76.03 2499 ARG A CA 1
ATOM 1178 C C . ARG A 1 156 ? 4.011 -20.143 2.522 1.00 75.74 2499 ARG A C 1
ATOM 1179 O O . ARG A 1 156 ? 5.232 -20.011 2.402 1.00 73.57 2499 ARG A O 1
ATOM 1187 N N . LEU A 1 157 ? 3.239 -19.236 3.109 1.00 76.22 2500 LEU A N 1
ATOM 1188 C CA . LEU A 1 157 ? 3.815 -18.006 3.620 1.00 76.83 2500 LEU A CA 1
ATOM 1189 C C . LEU A 1 157 ? 4.084 -18.042 5.119 1.00 79.02 2500 LEU A C 1
ATOM 1190 O O . LEU A 1 157 ? 3.200 -18.365 5.902 1.00 79.62 2500 LEU A O 1
ATOM 1195 N N . PHE A 1 158 ? 5.312 -17.706 5.512 1.00 81.71 2501 PHE A N 1
ATOM 1196 C CA . PHE A 1 158 ? 5.720 -17.702 6.919 1.00 83.73 2501 PHE A CA 1
ATOM 1197 C C . PHE A 1 158 ? 6.045 -16.284 7.411 1.00 85.02 2501 PHE A C 1
ATOM 1198 O O . PHE A 1 158 ? 6.437 -15.413 6.632 1.00 86.17 2501 PHE A O 1
ATOM 1206 N N . TYR A 1 159 ? 5.858 -16.070 8.710 1.00 86.77 2502 TYR A N 1
ATOM 1207 C CA . TYR A 1 159 ? 6.132 -14.784 9.339 1.00 89.59 2502 TYR A CA 1
ATOM 1208 C C . TYR A 1 159 ? 6.813 -15.009 10.684 1.00 90.36 2502 TYR A C 1
ATOM 1209 O O . TYR A 1 159 ? 6.159 -15.055 11.726 1.00 90.49 2502 TYR A O 1
ATOM 1218 N N . GLN A 1 160 ? 8.132 -15.155 10.647 1.00 91.50 2503 GLN A N 1
ATOM 1219 C CA . GLN A 1 160 ? 8.915 -15.471 11.834 1.00 91.55 2503 GLN A CA 1
ATOM 1220 C C . GLN A 1 160 ? 8.691 -16.889 12.304 1.00 91.87 2503 GLN A C 1
ATOM 1221 O O . GLN A 1 160 ? 8.859 -17.174 13.496 1.00 91.62 2503 GLN A O 1
ATOM 1227 N N . SER A 1 161 ? 8.310 -17.761 11.372 1.00 92.27 2504 SER A N 1
ATOM 1228 C CA . SER A 1 161 ? 8.075 -19.176 11.662 1.00 91.91 2504 SER A CA 1
ATOM 1229 C C . SER A 1 161 ? 6.615 -19.638 11.871 1.00 91.08 2504 SER A C 1
ATOM 1230 O O . SER A 1 161 ? 6.369 -20.787 12.218 1.00 91.28 2504 SER A O 1
ATOM 1233 N N . LYS A 1 162 ? 5.661 -18.742 11.657 1.00 90.54 2505 LYS A N 1
ATOM 1234 C CA . LYS A 1 162 ? 4.247 -19.072 11.794 1.00 91.04 2505 LYS A CA 1
ATOM 1235 C C . LYS A 1 162 ? 3.653 -19.161 10.381 1.00 90.55 2505 LYS A C 1
ATOM 1236 O O . LYS A 1 162 ? 3.389 -18.125 9.775 1.00 90.67 2505 LYS A O 1
ATOM 1238 N N . ASN A 1 163 ? 3.463 -20.368 9.837 1.00 90.40 2506 ASN A N 1
ATOM 1239 C CA . ASN A 1 163 ? 2.861 -20.469 8.506 1.00 90.70 2506 ASN A CA 1
ATOM 1240 C C . ASN A 1 163 ? 1.622 -19.629 8.737 1.00 90.69 2506 ASN A C 1
ATOM 1241 O O . ASN A 1 163 ? 0.736 -19.997 9.510 1.00 89.79 2506 ASN A O 1
ATOM 1246 N N . ILE A 1 164 ? 1.570 -18.488 8.073 1.00 92.21 2507 ILE A N 1
ATOM 1247 C CA . ILE A 1 164 ? 0.459 -17.588 8.274 1.00 93.30 2507 ILE A CA 1
ATOM 1248 C C . ILE A 1 164 ? -0.887 -18.255 8.048 1.00 94.35 2507 ILE A C 1
ATOM 1249 O O . ILE A 1 164 ? -1.936 -17.676 8.332 1.00 93.67 2507 ILE A O 1
ATOM 1254 N N . SER A 1 165 ? -0.834 -19.494 7.573 1.00 95.61 2508 SER A N 1
ATOM 1255 C CA . SER A 1 165 ? -2.022 -20.278 7.313 1.00 96.69 2508 SER A CA 1
ATOM 1256 C C . SER A 1 165 ? -2.791 -20.568 8.597 1.00 96.88 2508 SER A C 1
ATOM 1257 O O . SER A 1 165 ? -3.980 -20.887 8.547 1.00 97.40 2508 SER A O 1
ATOM 1260 N N . GLU A 1 166 ? -2.121 -20.464 9.744 1.00 96.95 2509 GLU A N 1
ATOM 1261 C CA . GLU A 1 166 ? -2.817 -20.699 10.997 1.00 97.21 2509 GLU A CA 1
ATOM 1262 C C . GLU A 1 166 ? -3.930 -19.666 11.120 1.00 97.51 2509 GLU A C 1
ATOM 1263 O O . GLU A 1 166 ? -4.937 -19.916 11.780 1.00 99.00 2509 GLU A O 1
ATOM 1269 N N . LYS A 1 167 ? -3.757 -18.538 10.426 1.00 97.37 2510 LYS A N 1
ATOM 1270 C CA . LYS A 1 167 ? -4.710 -17.421 10.429 1.00 96.91 2510 LYS A CA 1
ATOM 1271 C C . LYS A 1 167 ? -5.820 -17.536 9.391 1.00 97.17 2510 LYS A C 1
ATOM 1272 O O . LYS A 1 167 ? -6.330 -16.519 8.936 1.00 96.00 2510 LYS A O 1
ATOM 1274 N N . LEU A 1 168 ? -6.228 -18.751 9.030 1.00 98.72 2511 LEU A N 1
ATOM 1275 C CA . LEU A 1 168 ? -7.261 -18.886 7.999 1.00 99.86 2511 LEU A CA 1
ATOM 1276 C C . LEU A 1 168 ? -8.389 -19.900 8.165 1.00 100.00 2511 LEU A C 1
ATOM 1277 O O . LEU A 1 168 ? -8.192 -21.098 7.932 1.00 100.00 2511 LEU A O 1
ATOM 1282 N N . GLN A 1 169 ? -9.571 -19.391 8.526 1.00 100.00 2512 GLN A N 1
ATOM 1283 C CA . GLN A 1 169 ? -10.788 -20.188 8.712 1.00 100.00 2512 GLN A CA 1
ATOM 1284 C C . GLN A 1 169 ? -11.994 -19.411 8.149 1.00 100.00 2512 GLN A C 1
ATOM 1285 O O . GLN A 1 169 ? -12.115 -18.208 8.461 1.00 99.84 2512 GLN A O 1
ATOM 1291 N N . ARG B 2 6 ? 6.675 0.804 -1.292 1.00 81.86 11 ARG C N 1
ATOM 1292 C CA . ARG B 2 6 ? 7.423 -0.222 -0.488 1.00 81.15 11 ARG C CA 1
ATOM 1293 C C . ARG B 2 6 ? 8.286 -1.140 -1.333 1.00 80.70 11 ARG C C 1
ATOM 1294 O O . ARG B 2 6 ? 8.426 -0.923 -2.530 1.00 81.48 11 ARG C O 1
ATOM 1302 N N . GLY B 2 7 ? 8.837 -2.184 -0.718 1.00 78.41 12 GLY C N 1
ATOM 1303 C CA . GLY B 2 7 ? 9.617 -3.123 -1.487 1.00 76.19 12 GLY C CA 1
ATOM 1304 C C . GLY B 2 7 ? 11.099 -3.056 -1.285 1.00 74.92 12 GLY C C 1
ATOM 1305 O O . GLY B 2 7 ? 11.626 -3.177 -0.176 1.00 75.67 12 GLY C O 1
ATOM 1306 N N . ARG B 2 8 ? 11.769 -2.817 -2.394 1.00 73.35 13 ARG C N 1
ATOM 1307 C CA . ARG B 2 8 ? 13.202 -2.778 -2.400 1.00 71.04 13 ARG C CA 1
ATOM 1308 C C . ARG B 2 8 ? 13.666 -2.226 -3.730 1.00 69.28 13 ARG C C 1
ATOM 1309 O O . ARG B 2 8 ? 13.052 -2.492 -4.752 1.00 68.94 13 ARG C O 1
ATOM 1317 N N . GLY B 2 9 ? 14.772 -1.498 -3.727 1.00 67.75 14 GLY C N 1
ATOM 1318 C CA . GLY B 2 9 ? 15.257 -0.937 -4.965 1.00 66.26 14 GLY C CA 1
ATOM 1319 C C . GLY B 2 9 ? 14.207 0.012 -5.488 1.00 66.05 14 GLY C C 1
ATOM 1320 O O . GLY B 2 9 ? 13.901 0.025 -6.679 1.00 64.58 14 GLY C O 1
ATOM 1334 N N . GLY B 2 11 ? 14.385 3.366 -4.740 1.00 75.50 16 GLY C N 1
ATOM 1335 C CA . GLY B 2 11 ? 15.215 4.465 -5.183 1.00 80.67 16 GLY C CA 1
ATOM 1336 C C . GLY B 2 11 ? 14.598 5.846 -5.054 1.00 84.23 16 GLY C C 1
ATOM 1337 O O . GLY B 2 11 ? 13.834 6.292 -5.909 1.00 84.64 16 GLY C O 1
ATOM 1338 N N . ARG B 2 12 ? 14.945 6.533 -3.972 1.00 87.29 17 ARG C N 1
ATOM 1339 C CA . ARG B 2 12 ? 14.448 7.883 -3.718 1.00 90.45 17 ARG C CA 1
ATOM 1340 C C . ARG B 2 12 ? 14.900 8.311 -2.326 1.00 91.84 17 ARG C C 1
ATOM 1341 O O . ARG B 2 12 ? 15.571 7.503 -1.649 1.00 93.34 17 ARG C O 1
#

GO terms:
  GO:0043186 P granule (C, IDA)
  GO:0045495 pole plasm (C, IDA)
  GO:0005634 nucleus (C, IDA)
  GO:0005737 cytoplasm (C, IDA)
  GO:0005739 mitochondrion (C, IDA)
  GO:0005829 cytosol (C, IDA)
  GO:0043186 P granule (C, TAS)
  GO:0005739 mitochondrion (C, TAS)
  GO:0007315 pole plasm assembly (P, TAS)
  GO:0008298 intracellular mRNA localization (P, TAS)
  GO:0019093 mitochondrial RNA localization (P, IMP)
  GO:0030719 P granule organization (P, IMP)
  GO:0007277 pole cell development (P, IMP)
  GO:0007281 germ cell development (P, IMP)
  GO:0007315 pole plasm assembly (P, IMP)
  GO:0140965 secondary piRNA processing (P, IPI)
  GO:0140034 methylation-dependent protein binding (F, IPI)
  GO:0005515 protein binding (F, IPI)
  GO:1903863 P granule assembly (P, IDA)
  GO:1900370 positive regulation of post-transcriptional gene silencing by RNA (P, IDA)

Sequence (169 aa):
ELHNCVVVQFDGPMSFYVQMESDVPALEQMTDKLLDAEQDLPAFSDLKEGALCVAQFPEDEVFYRAQIRKVLDDGKCEVHFIDFGNNAVTQQFRQLPEELAKPARYSRHCELDASTISAALLQSFIDTRFSETFQVEILATKGTGTHVVRLFYQSKNISEKLQRGRGGR

B-factor: mean 68.66, std 14.41, range [20.0, 100.0]

Secondary structure (DSSP, 8-state):
--EEEEE---S-SSSEEEEETTTHHHHHHHHHHHHHSGGGPPBP----TT-EEEEEETTTTEEEEEEEEEE-STT-EEEE-TTT--EEEES-EE---GGGTSSPPSSEEEEE-GGG---HHHHHHHHTTTTS-EEEEEEEE-TTS-EEEEEESSS-BGGGG--/------

Foldseek 3Di:
DKFKWFFQADPWQAKTKIFTPVCVVVVVVLQVVCVVCVVVFAFDQPQDQFDWWWFADVVVSGTATWGFHAQDPDQWTWIARQQGGDIDIGNGTTGDPPVSVPDHRRMAIEHEPVVLADGVVVVCVSVVVSVHIKIWDFPDQDPVRYTYTFIGDVRRSCRVVGD/DDDDPD

Solvent-accessible surface area: 9013 Å² total

CATH classification: 2.40.50.790 (+1 more: 2.30.30.140)

InterPro domains:
  IPR002999 Tudor domain [PF00567] (409-524)
  IPR002999 Tudor domain [PF00567] (594-707)
  IPR002999 Tudor domain [PF00567] (1013-1132)
  IPR002999 Tudor domain [PF00567] (1309-1424)
  IPR002999 Tudor domain [PF00567] (1615-1727)
  IPR002999 Tudor domain [PF00567] (1793-1906)
  IPR002999 Tudor domain [PF00567] (1979-2090)
  IPR002999 Tudor domain [PF00567] (2160-2277)
  IPR002999 Tudor domain [PF00567] (2346-2458)
  IPR002999 Tudor domain [PS50304] (455-513)
  IPR002999 Tudor domain [PS50304] (641-696)
  IPR002999 Tudor domain [PS50304] (1062-1122)
  IPR002999 Tudor domain [PS50304] (1355-1414)
  IPR002999 Tudor domain [PS50304] (1662-1718)
  IPR002999 Tudor domain [PS50304] (1839-1898)
  IPR002999 Tudor domain [PS50304] (2023-2082)
  IPR002999 Tudor domain [PS50304] (2211-2269)
  IPR002999 Tudor domain [PS50304] (2392-2451)
  IPR002999 Tudor domain [SM00333] (66-132)
  IPR002999 Tudor domain [SM00333] (454-511)

Organism: Drosophila melanogaster (NCBI:txid7227)